Protein AF-A0A9X5XEF3-F1 (afdb_monomer_lite)

Sequence (84 aa):
SNPRIGGSHLSVTVGAGESFCFGPEHIHRLTGATDDAVSIHAYSPPLWRLGQYDITEDGLMRRISVSYADELRPLDLPVDSSAA

Structure (mmCIF, N/CA/C/O backbone):
data_AF-A0A9X5XEF3-F1
#
_entry.id   AF-A0A9X5XEF3-F1
#
loop_
_atom_site.group_PDB
_atom_site.id
_atom_site.type_symbol
_atom_site.label_atom_id
_atom_site.label_alt_id
_atom_site.label_comp_id
_atom_site.label_asym_id
_atom_site.label_entity_id
_atom_site.label_seq_id
_atom_site.pdbx_PDB_ins_code
_atom_site.Cartn_x
_atom_site.Cartn_y
_atom_site.Cartn_z
_atom_site.occupancy
_atom_site.B_iso_or_equiv
_atom_site.auth_seq_id
_atom_site.auth_comp_id
_atom_site.auth_asym_id
_atom_site.auth_atom_id
_atom_site.pdbx_PDB_model_num
ATOM 1 N N . SER A 1 1 ? -6.830 2.351 -3.821 1.00 88.62 1 SER A N 1
ATOM 2 C CA . SER A 1 1 ? -7.926 3.114 -3.185 1.00 88.62 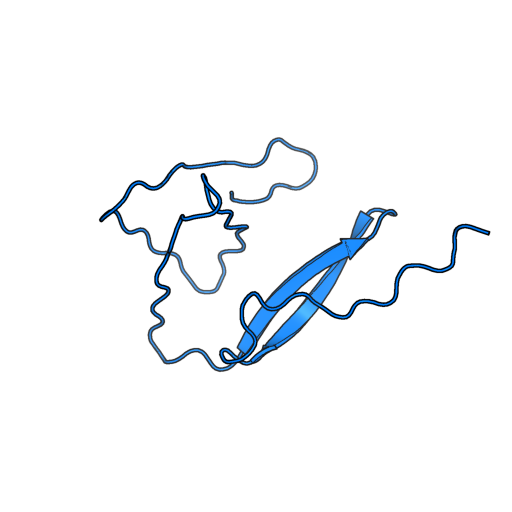1 SER A CA 1
ATOM 3 C C . SER A 1 1 ? -7.362 4.085 -2.160 1.00 88.62 1 SER A C 1
ATOM 5 O O . SER A 1 1 ? -6.648 3.649 -1.266 1.00 88.62 1 SER A O 1
ATOM 7 N N . ASN A 1 2 ? -7.706 5.369 -2.247 1.00 91.75 2 ASN A N 1
ATOM 8 C CA . ASN A 1 2 ? -7.385 6.394 -1.255 1.00 91.75 2 ASN A CA 1
ATOM 9 C C . ASN A 1 2 ? -8.578 6.523 -0.290 1.00 91.75 2 ASN A C 1
ATOM 11 O O . ASN A 1 2 ? -9.676 6.898 -0.731 1.00 91.75 2 ASN A O 1
ATOM 15 N N . PRO A 1 3 ? -8.404 6.164 0.993 1.00 91.50 3 PRO A N 1
ATOM 16 C CA . PRO A 1 3 ? -9.482 6.199 1.967 1.00 91.50 3 PRO A CA 1
ATOM 17 C C . PRO A 1 3 ? -9.947 7.636 2.229 1.00 91.50 3 PRO A C 1
ATOM 19 O O . PRO A 1 3 ? -9.188 8.597 2.117 1.00 91.50 3 PRO A O 1
ATOM 22 N N . ARG A 1 4 ? -11.225 7.775 2.580 1.00 91.94 4 ARG A N 1
ATOM 23 C CA . ARG A 1 4 ? -11.864 9.032 2.986 1.00 91.94 4 ARG A CA 1
ATOM 24 C C . ARG A 1 4 ? -12.743 8.749 4.194 1.00 91.94 4 ARG A C 1
ATOM 26 O O . ARG A 1 4 ? -13.428 7.730 4.210 1.00 91.94 4 ARG A O 1
ATOM 33 N N . ILE A 1 5 ? -12.725 9.642 5.177 1.00 89.62 5 ILE A N 1
ATOM 34 C CA . ILE A 1 5 ? -13.577 9.534 6.364 1.00 89.62 5 ILE A CA 1
ATOM 35 C C . ILE A 1 5 ? -14.971 10.059 6.016 1.00 89.62 5 ILE A C 1
ATOM 37 O O . ILE A 1 5 ? -15.096 11.155 5.473 1.00 89.62 5 ILE A O 1
ATOM 41 N N . GLY A 1 6 ? -16.008 9.264 6.297 1.00 88.25 6 GLY A N 1
ATOM 42 C CA . GLY A 1 6 ? -17.408 9.658 6.096 1.00 88.25 6 GLY A CA 1
ATOM 43 C C . GLY A 1 6 ? -17.842 9.836 4.635 1.00 88.25 6 GLY A C 1
ATOM 44 O O . GLY A 1 6 ? -18.906 10.393 4.386 1.00 88.25 6 GLY A O 1
ATOM 45 N N . GLY A 1 7 ? -17.045 9.384 3.662 1.00 90.94 7 GLY A N 1
ATOM 46 C CA . GLY A 1 7 ? -17.345 9.540 2.240 1.00 90.94 7 GLY A CA 1
ATOM 47 C C . GLY A 1 7 ? -16.799 8.404 1.380 1.00 90.94 7 GLY A C 1
ATOM 48 O O . GLY A 1 7 ? -16.022 7.565 1.836 1.00 90.94 7 GLY A O 1
ATOM 49 N N . SER A 1 8 ? -17.188 8.391 0.103 1.00 93.75 8 SER A N 1
ATOM 50 C CA . SER A 1 8 ? -16.757 7.364 -0.847 1.00 93.75 8 SER A CA 1
ATOM 51 C C . SER A 1 8 ? -15.243 7.405 -1.058 1.00 93.75 8 SER A C 1
ATOM 53 O O . SER A 1 8 ? -14.685 8.450 -1.412 1.00 93.75 8 SER A O 1
ATOM 55 N N . HIS A 1 9 ? -14.576 6.267 -0.891 1.00 92.94 9 HIS A N 1
ATOM 56 C CA . HIS A 1 9 ? -13.154 6.141 -1.194 1.00 92.94 9 HIS A CA 1
ATOM 57 C C . HIS A 1 9 ? -12.878 6.397 -2.679 1.00 92.94 9 HIS A C 1
ATOM 59 O O . HIS A 1 9 ? -13.667 6.016 -3.544 1.00 92.94 9 HIS A O 1
ATOM 65 N N . LEU A 1 10 ? -11.742 7.026 -2.978 1.00 93.06 10 LEU A N 1
ATOM 66 C CA . LEU A 1 10 ? -11.313 7.225 -4.359 1.00 93.06 10 LEU A CA 1
ATOM 67 C C . LEU A 1 10 ? -10.547 5.987 -4.828 1.00 93.06 10 LEU A C 1
ATOM 69 O O . LEU A 1 10 ? -9.497 5.672 -4.274 1.00 93.06 10 LEU A O 1
ATOM 73 N N . SER A 1 11 ? -11.035 5.301 -5.856 1.00 93.44 11 SER A N 1
ATOM 74 C CA . SER A 1 11 ? -10.369 4.119 -6.414 1.00 93.44 11 SER A CA 1
ATOM 75 C C . SER A 1 11 ? -9.866 4.384 -7.825 1.00 93.44 11 SER A C 1
ATOM 77 O O . SER A 1 11 ? -10.517 5.070 -8.605 1.00 93.44 11 SER A O 1
ATOM 79 N N . VAL A 1 12 ? -8.694 3.833 -8.124 1.00 92.88 12 VAL A N 1
ATOM 80 C CA . VAL A 1 12 ? -8.036 3.889 -9.429 1.00 92.88 12 VAL A CA 1
ATOM 81 C C . VAL A 1 12 ? -7.593 2.469 -9.752 1.00 92.88 12 VAL A C 1
ATOM 83 O O . VAL A 1 12 ? -7.075 1.784 -8.867 1.00 92.88 12 VAL A O 1
ATOM 86 N N . THR A 1 13 ? -7.831 2.037 -10.988 1.00 94.38 13 THR A N 1
ATOM 87 C CA . THR A 1 13 ? -7.318 0.765 -11.510 1.00 94.38 13 THR A CA 1
ATOM 88 C C . THR A 1 13 ? -5.983 1.037 -12.183 1.00 94.38 13 THR A C 1
ATOM 90 O O . THR A 1 13 ? -5.877 2.011 -12.922 1.00 94.38 13 THR A O 1
ATOM 93 N N . VAL A 1 14 ? -4.989 0.195 -11.909 1.00 94.62 14 VAL A N 1
ATOM 94 C CA . VAL A 1 14 ? -3.646 0.287 -12.489 1.00 94.62 14 VAL A CA 1
ATOM 95 C C . VAL A 1 14 ? -3.397 -1.002 -13.260 1.00 94.62 14 VAL A C 1
ATOM 97 O O . VAL A 1 14 ? -3.510 -2.090 -12.694 1.00 94.62 14 VAL A O 1
ATOM 100 N N . GLY A 1 15 ? -3.143 -0.874 -14.558 1.00 95.88 15 GLY A N 1
ATOM 101 C CA . GLY A 1 15 ? -2.915 -1.993 -15.462 1.00 95.88 15 GLY A CA 1
ATOM 102 C C . GLY A 1 15 ? -1.490 -2.544 -15.400 1.00 95.88 15 GLY A C 1
ATOM 103 O O . GLY A 1 15 ? -0.584 -1.962 -14.801 1.00 95.88 15 GLY A O 1
ATOM 104 N N . ALA A 1 16 ? -1.275 -3.680 -16.065 1.00 96.19 16 ALA A N 1
ATOM 105 C CA . ALA A 1 16 ? 0.056 -4.261 -16.203 1.00 96.19 16 ALA A CA 1
ATOM 106 C C . ALA A 1 16 ? 1.010 -3.292 -16.924 1.00 96.19 16 ALA A C 1
ATOM 108 O O . ALA A 1 16 ? 0.681 -2.749 -17.978 1.00 96.19 16 ALA A O 1
ATOM 109 N N . GLY A 1 17 ? 2.204 -3.097 -16.359 1.00 97.38 17 GLY A N 1
ATOM 110 C CA . GLY A 1 17 ? 3.224 -2.187 -16.891 1.00 97.38 17 GLY A CA 1
ATOM 111 C C . GLY A 1 17 ? 3.015 -0.709 -16.546 1.00 97.38 17 GLY A C 1
ATOM 112 O O . GLY A 1 17 ? 3.907 0.098 -16.806 1.00 97.38 17 GLY A O 1
ATOM 113 N N . GLU A 1 18 ? 1.888 -0.341 -15.936 1.00 97.50 18 GLU A N 1
ATOM 114 C CA . GLU A 1 18 ? 1.675 1.016 -15.440 1.00 97.50 18 GLU A CA 1
ATOM 115 C C . GLU A 1 18 ? 2.361 1.231 -14.088 1.00 97.50 18 GLU A C 1
ATOM 117 O O . GLU A 1 18 ? 2.592 0.302 -13.311 1.00 97.50 18 GLU A O 1
ATOM 122 N N . SER A 1 19 ? 2.689 2.488 -13.797 1.00 95.88 19 SER A N 1
ATOM 123 C CA . SER A 1 19 ? 3.268 2.890 -12.519 1.00 95.88 19 SER A CA 1
ATOM 124 C C . SER A 1 19 ? 2.622 4.171 -12.011 1.00 95.88 19 SER A C 1
ATOM 126 O O . SER A 1 19 ? 2.106 4.986 -12.775 1.00 95.88 19 SER A O 1
ATOM 128 N N . PHE A 1 20 ? 2.650 4.342 -10.696 1.00 93.94 20 PHE A N 1
ATOM 129 C CA . PHE A 1 20 ? 2.210 5.547 -10.013 1.00 93.94 20 PHE A CA 1
ATOM 130 C C . PHE A 1 20 ? 3.112 5.779 -8.802 1.00 93.94 20 PHE A C 1
ATOM 132 O O . PHE A 1 20 ? 3.749 4.851 -8.301 1.00 93.94 20 PHE A O 1
ATOM 139 N N . CYS A 1 21 ? 3.189 7.023 -8.345 1.00 94.81 21 CYS A N 1
ATOM 140 C CA . CYS A 1 21 ? 4.029 7.417 -7.224 1.00 94.81 21 CYS A CA 1
ATOM 141 C C . CYS A 1 21 ? 3.273 8.356 -6.286 1.00 94.81 21 CYS A C 1
ATOM 143 O O . CYS A 1 21 ? 2.317 9.027 -6.679 1.00 94.81 21 CYS A O 1
ATOM 145 N N . PHE A 1 22 ? 3.702 8.381 -5.032 1.00 92.94 22 PHE A N 1
ATOM 146 C CA . PHE A 1 22 ? 3.145 9.236 -3.996 1.00 92.94 22 PHE A CA 1
ATOM 147 C C . PHE A 1 22 ? 4.198 9.506 -2.918 1.00 92.94 22 PHE A C 1
ATOM 149 O O . PHE A 1 22 ? 5.175 8.764 -2.788 1.00 92.94 22 PHE A O 1
ATOM 156 N N . GLY A 1 23 ? 4.006 10.593 -2.170 1.00 91.69 23 GLY A N 1
ATOM 157 C CA . GLY A 1 23 ? 4.871 10.979 -1.060 1.00 91.69 23 GLY A CA 1
ATOM 158 C C . GLY A 1 23 ? 4.631 10.155 0.215 1.00 91.69 23 GLY A C 1
ATOM 159 O O . GLY A 1 23 ? 3.659 9.398 0.303 1.00 91.69 23 GLY A O 1
ATOM 160 N N . PRO A 1 24 ? 5.503 10.296 1.229 1.00 89.31 24 PRO A N 1
ATOM 161 C CA . PRO A 1 24 ? 5.409 9.563 2.497 1.00 89.31 24 PRO A CA 1
ATOM 162 C C . PRO A 1 24 ? 4.137 9.865 3.311 1.00 89.31 24 PRO A C 1
ATOM 164 O O . PRO A 1 24 ? 3.786 9.104 4.210 1.00 89.31 24 PRO A O 1
ATOM 167 N N . GLU A 1 25 ? 3.442 10.962 3.019 1.00 89.94 25 GLU A N 1
ATOM 168 C CA . GLU A 1 25 ? 2.173 11.354 3.633 1.00 89.94 25 GLU A CA 1
ATOM 169 C C . GLU A 1 25 ? 0.953 10.591 3.086 1.00 89.94 25 GLU A C 1
ATOM 171 O O . GLU A 1 25 ? -0.144 10.691 3.641 1.00 89.94 25 GLU A O 1
ATOM 176 N N . HIS A 1 26 ? 1.118 9.828 2.000 1.00 92.12 26 HIS A N 1
ATOM 177 C CA . HIS A 1 26 ? 0.004 9.225 1.272 1.00 92.12 26 HIS A CA 1
ATOM 178 C C . HIS A 1 26 ? -0.418 7.866 1.844 1.00 92.12 26 HIS A C 1
ATOM 180 O O . HIS A 1 26 ? 0.235 6.840 1.644 1.00 92.12 26 HIS A O 1
ATOM 186 N N . ILE A 1 27 ? -1.590 7.830 2.481 1.00 92.31 27 ILE A N 1
ATOM 187 C CA . ILE A 1 27 ? -2.230 6.589 2.939 1.00 92.31 27 ILE A CA 1
ATOM 188 C C . ILE A 1 27 ? -3.088 6.012 1.810 1.00 92.31 27 ILE A C 1
ATOM 190 O O . ILE A 1 27 ? -3.957 6.692 1.262 1.00 92.31 27 ILE A O 1
ATOM 194 N N . HIS A 1 28 ? -2.889 4.738 1.483 1.00 93.06 28 HIS A N 1
ATOM 195 C CA . HIS A 1 28 ? -3.672 4.038 0.470 1.00 93.06 28 HIS A CA 1
ATOM 196 C C . HIS A 1 28 ? -3.886 2.569 0.840 1.00 93.06 28 HIS A C 1
ATOM 198 O O . HIS A 1 28 ? -3.148 1.984 1.626 1.00 93.06 28 HIS A O 1
ATOM 204 N N . ARG A 1 29 ? -4.917 1.976 0.239 1.00 90.81 29 ARG A N 1
ATOM 205 C CA . ARG A 1 29 ? -5.169 0.535 0.226 1.00 90.81 29 ARG A CA 1
ATOM 206 C C . ARG A 1 29 ? -4.978 0.018 -1.195 1.00 90.81 29 ARG A C 1
ATOM 208 O O . ARG A 1 29 ? -5.637 0.529 -2.111 1.00 90.81 29 ARG A O 1
ATOM 215 N N . LEU A 1 30 ? -4.112 -0.976 -1.365 1.00 91.12 30 LEU A N 1
ATOM 216 C CA . LEU A 1 30 ? -3.895 -1.693 -2.621 1.00 91.12 30 LEU A CA 1
ATOM 217 C C . LEU A 1 30 ? -4.509 -3.095 -2.520 1.00 91.12 30 LEU A C 1
ATOM 219 O O . LEU A 1 30 ? -4.392 -3.745 -1.486 1.00 91.12 30 LEU A O 1
ATOM 223 N N . THR A 1 31 ? -5.181 -3.538 -3.578 1.00 89.94 31 THR A N 1
ATOM 224 C CA . THR A 1 31 ? -5.782 -4.873 -3.694 1.00 89.94 31 THR A CA 1
ATOM 225 C C . THR A 1 31 ? -5.544 -5.387 -5.107 1.00 89.94 31 THR A C 1
ATOM 227 O O . THR A 1 31 ? -5.622 -4.597 -6.051 1.00 89.94 31 THR A O 1
ATOM 230 N N . GLY A 1 32 ? -5.287 -6.687 -5.258 1.00 91.94 32 GLY A N 1
ATOM 231 C CA . GLY A 1 32 ? -5.241 -7.325 -6.572 1.00 91.94 32 GLY A CA 1
ATOM 232 C C . GLY A 1 32 ? -6.608 -7.257 -7.253 1.00 91.94 32 GLY A C 1
ATOM 233 O O . GLY A 1 32 ? -7.634 -7.442 -6.601 1.00 91.94 32 GLY A O 1
ATOM 234 N N . ALA A 1 33 ? -6.631 -6.949 -8.551 1.00 90.56 33 ALA A N 1
ATOM 235 C CA . ALA A 1 33 ? -7.862 -7.023 -9.346 1.00 90.56 33 ALA A CA 1
ATOM 236 C C . ALA A 1 33 ? -8.293 -8.482 -9.590 1.00 90.56 33 ALA A C 1
ATOM 238 O O . ALA A 1 33 ? -9.475 -8.761 -9.776 1.00 90.56 33 ALA A O 1
ATOM 239 N N . THR A 1 34 ? -7.320 -9.389 -9.571 1.00 92.38 34 THR A N 1
ATOM 240 C CA . THR A 1 34 ? -7.432 -10.841 -9.697 1.00 92.38 34 THR A CA 1
ATOM 241 C C . THR A 1 34 ? -6.458 -11.492 -8.713 1.00 92.38 34 THR A C 1
ATOM 243 O O . THR A 1 34 ? -5.537 -10.832 -8.220 1.00 92.38 34 THR A O 1
ATOM 246 N N . ASP A 1 35 ? -6.640 -12.782 -8.433 1.00 91.62 35 ASP A N 1
ATOM 247 C CA . ASP A 1 35 ? -5.802 -13.523 -7.477 1.00 91.62 35 ASP A CA 1
ATOM 248 C C . ASP A 1 35 ? -4.351 -13.713 -7.958 1.00 91.62 35 ASP A C 1
ATOM 250 O O . ASP A 1 35 ? -3.451 -13.951 -7.156 1.00 91.62 35 ASP A O 1
ATOM 254 N N . ASP A 1 36 ? -4.109 -13.593 -9.264 1.00 94.31 36 ASP A N 1
ATOM 255 C CA . ASP A 1 36 ? -2.796 -13.694 -9.908 1.00 94.31 36 ASP A CA 1
ATOM 256 C C . ASP A 1 36 ? -2.124 -12.331 -10.151 1.00 94.31 36 ASP A C 1
ATOM 258 O O . ASP A 1 36 ? -1.046 -12.261 -10.747 1.00 94.31 36 ASP A O 1
ATOM 262 N N . ALA A 1 37 ? -2.731 -11.234 -9.690 1.00 95.19 37 ALA A N 1
ATOM 263 C CA . ALA A 1 37 ? -2.172 -9.901 -9.856 1.00 95.19 37 ALA A CA 1
ATOM 264 C C . ALA A 1 37 ? -0.911 -9.704 -8.995 1.00 95.19 37 ALA A C 1
ATOM 266 O O . ALA A 1 37 ? -0.919 -9.924 -7.784 1.00 95.19 37 ALA A O 1
ATOM 267 N N . VAL A 1 38 ? 0.161 -9.202 -9.616 1.00 93.69 38 VAL A N 1
ATOM 268 C CA . VAL A 1 38 ? 1.440 -8.905 -8.951 1.00 93.69 38 VAL A CA 1
ATOM 269 C C . VAL A 1 38 ? 1.797 -7.432 -9.133 1.00 93.69 38 VAL A C 1
ATOM 271 O O . VAL A 1 38 ? 1.748 -6.906 -10.244 1.00 93.69 38 VAL A O 1
ATOM 274 N N . SER A 1 39 ? 2.205 -6.77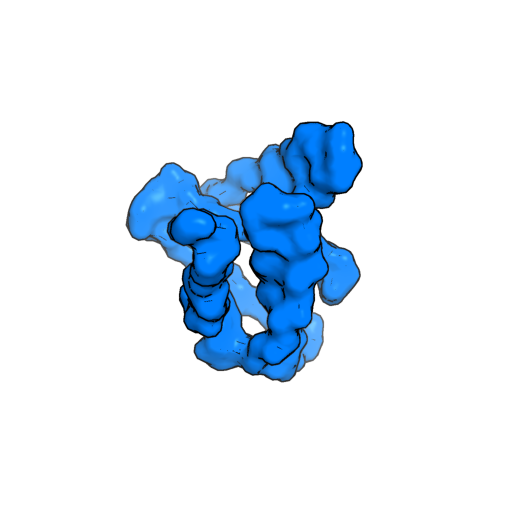7 -8.046 1.00 93.25 39 SER A N 1
ATOM 275 C CA . SER A 1 39 ? 2.779 -5.428 -8.049 1.00 93.25 39 SER A CA 1
ATOM 276 C C . SER A 1 39 ? 4.201 -5.434 -7.484 1.00 93.25 39 SER A C 1
ATOM 278 O O . SER A 1 39 ? 4.586 -6.321 -6.724 1.00 93.25 39 SER A O 1
ATOM 280 N N . ILE A 1 40 ? 4.994 -4.427 -7.858 1.00 92.81 40 ILE A N 1
ATOM 281 C CA . ILE A 1 40 ? 6.340 -4.194 -7.322 1.00 92.81 40 ILE A CA 1
ATOM 282 C C . ILE A 1 40 ? 6.351 -2.813 -6.674 1.00 92.81 40 ILE A C 1
ATOM 284 O O . ILE A 1 40 ? 5.983 -1.828 -7.313 1.00 92.81 40 ILE A O 1
ATOM 288 N N . HIS A 1 41 ? 6.780 -2.739 -5.415 1.00 91.69 41 HIS A N 1
ATOM 289 C CA . HIS A 1 41 ? 6.949 -1.479 -4.695 1.00 91.69 41 HIS A CA 1
ATOM 290 C C . HIS A 1 41 ? 8.429 -1.098 -4.651 1.00 91.69 41 HIS A C 1
ATOM 292 O O . HIS A 1 41 ? 9.293 -1.931 -4.377 1.00 91.69 41 HIS A O 1
ATOM 298 N N . ALA A 1 42 ? 8.723 0.172 -4.925 1.00 92.81 42 ALA A N 1
ATOM 299 C CA . ALA A 1 42 ? 10.075 0.713 -4.899 1.00 92.81 42 ALA A CA 1
ATOM 300 C C . ALA A 1 42 ? 10.105 2.001 -4.071 1.00 92.81 42 ALA A C 1
ATOM 302 O O . ALA A 1 42 ? 9.279 2.891 -4.268 1.00 92.81 42 ALA A O 1
ATOM 303 N N . TYR A 1 43 ? 11.079 2.105 -3.164 1.00 90.38 43 TYR A N 1
ATOM 304 C CA . TYR A 1 43 ? 11.195 3.209 -2.210 1.00 90.38 43 TYR A CA 1
ATOM 305 C C . TYR A 1 43 ? 12.572 3.871 -2.289 1.00 90.38 43 TYR A C 1
ATOM 307 O O . TYR A 1 43 ? 13.596 3.189 -2.347 1.00 90.38 43 TYR A O 1
ATOM 315 N N . SER A 1 44 ? 12.590 5.206 -2.261 1.00 92.06 44 SER A N 1
ATOM 316 C CA . SER A 1 44 ? 13.810 6.012 -2.177 1.00 92.06 44 SER A CA 1
ATOM 317 C C . SER A 1 44 ? 13.564 7.255 -1.311 1.00 92.06 44 SER A C 1
ATOM 319 O O . SER A 1 44 ? 12.650 8.022 -1.627 1.00 92.06 44 SER A O 1
ATOM 321 N N . PRO A 1 45 ? 14.348 7.482 -0.238 1.00 91.62 45 PRO A N 1
ATOM 322 C CA . PRO A 1 45 ? 15.391 6.595 0.303 1.00 91.62 45 PRO A CA 1
ATOM 323 C C . PRO A 1 45 ? 14.822 5.242 0.792 1.00 91.62 45 PRO A C 1
ATOM 325 O O . PRO A 1 45 ? 13.601 5.099 0.877 1.00 91.62 45 PRO A O 1
ATOM 328 N N . PRO A 1 46 ? 15.672 4.236 1.095 1.00 88.81 46 PRO A N 1
ATOM 329 C CA . PRO A 1 46 ? 15.206 2.930 1.551 1.00 88.81 46 PRO A CA 1
ATOM 330 C C . PRO A 1 46 ? 14.231 3.037 2.722 1.00 88.81 46 PRO A C 1
ATOM 332 O O . PRO A 1 46 ? 14.477 3.755 3.694 1.00 88.81 46 PRO A O 1
ATOM 335 N N . LEU A 1 47 ? 13.131 2.296 2.633 1.00 86.38 47 LEU A N 1
ATOM 336 C CA . LEU A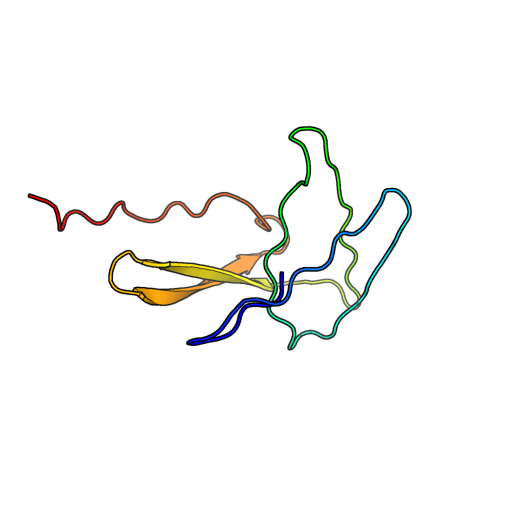 1 47 ? 12.098 2.299 3.656 1.00 86.38 47 LEU A CA 1
ATOM 337 C C . LEU A 1 47 ? 12.550 1.461 4.854 1.00 86.38 47 LEU A C 1
ATOM 339 O O . LEU A 1 47 ? 12.935 0.305 4.702 1.00 86.38 47 LEU A O 1
ATOM 343 N N . TRP A 1 48 ? 12.506 2.031 6.057 1.00 86.31 48 TRP A N 1
ATOM 344 C CA . TRP A 1 48 ? 12.834 1.290 7.284 1.00 86.31 48 TRP A CA 1
ATOM 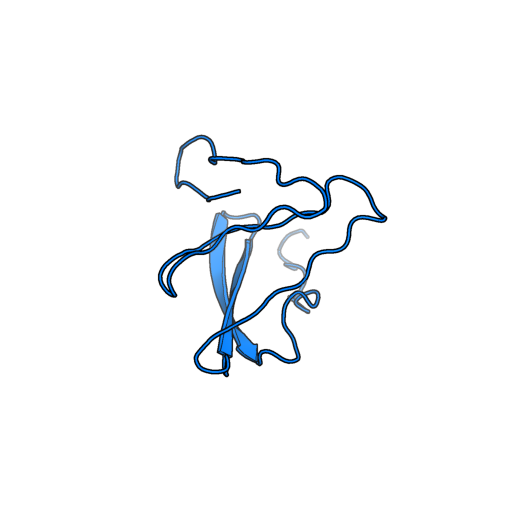345 C C . TRP A 1 48 ? 11.592 0.826 8.019 1.00 86.31 48 TRP A C 1
ATOM 347 O O . TRP A 1 48 ? 11.545 -0.304 8.502 1.00 86.31 48 TRP A O 1
ATOM 357 N N . ARG A 1 49 ? 10.585 1.699 8.105 1.00 90.31 49 ARG A N 1
ATOM 358 C CA . ARG A 1 49 ? 9.290 1.375 8.692 1.00 90.31 49 ARG A CA 1
ATOM 359 C C . ARG A 1 49 ? 8.157 1.999 7.898 1.00 90.31 49 ARG A C 1
ATOM 361 O O . ARG A 1 49 ? 8.311 3.092 7.358 1.00 90.31 49 ARG A O 1
ATOM 368 N N . LEU A 1 50 ? 7.011 1.335 7.917 1.00 91.38 50 LEU A N 1
ATOM 369 C CA . LEU A 1 50 ? 5.742 1.845 7.407 1.00 91.38 50 LEU A CA 1
ATOM 370 C C . LEU A 1 50 ? 4.632 1.676 8.447 1.00 91.38 50 LEU A C 1
ATOM 372 O O . LEU A 1 50 ? 4.783 0.958 9.436 1.00 91.38 50 LEU A O 1
ATOM 376 N N . GLY A 1 51 ? 3.520 2.377 8.233 1.00 91.31 51 GLY A N 1
ATOM 377 C CA . GLY A 1 51 ? 2.294 2.159 8.991 1.00 91.31 51 GLY A CA 1
ATOM 378 C C . GLY A 1 51 ? 1.369 1.214 8.235 1.00 91.31 51 GLY A C 1
ATOM 379 O O . GLY A 1 51 ? 0.929 1.565 7.145 1.00 91.31 51 GLY A O 1
ATOM 380 N N . GLN A 1 52 ? 1.043 0.064 8.819 1.00 91.31 52 GLN A N 1
ATOM 381 C CA . GLN A 1 52 ? -0.162 -0.675 8.451 1.00 91.31 52 GLN A CA 1
A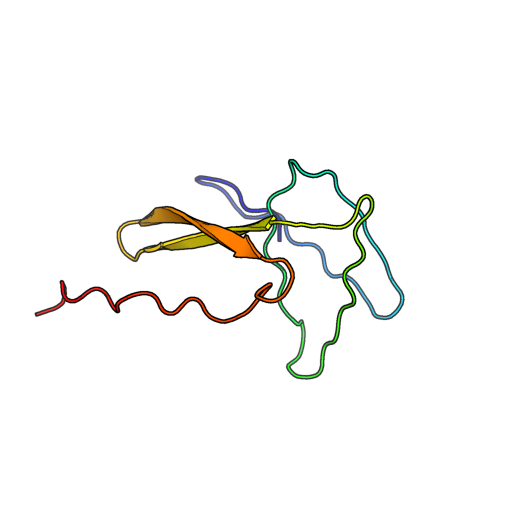TOM 382 C C . GLN A 1 52 ? -1.313 -0.201 9.331 1.00 91.31 52 GLN A C 1
ATOM 384 O O . GLN A 1 52 ? -1.119 0.173 10.492 1.00 91.31 52 GLN A O 1
ATOM 389 N N . TYR A 1 53 ? -2.506 -0.188 8.757 1.00 89.81 53 TYR A N 1
ATOM 390 C CA . TYR A 1 53 ? -3.696 0.294 9.430 1.00 89.81 53 TYR A CA 1
ATOM 391 C C . TYR A 1 53 ? -4.732 -0.809 9.479 1.00 89.81 53 TYR A C 1
ATOM 393 O O . TYR A 1 53 ? -4.946 -1.500 8.485 1.00 89.81 53 TYR A O 1
ATOM 401 N N . ASP A 1 54 ? -5.369 -0.920 10.631 1.00 87.19 54 ASP A N 1
ATOM 402 C CA . ASP A 1 54 ? -6.522 -1.774 10.851 1.00 87.19 54 ASP A CA 1
ATOM 403 C C . ASP A 1 54 ? -7.694 -0.918 11.328 1.00 87.19 54 ASP A C 1
ATOM 405 O O . ASP A 1 54 ? -7.488 0.138 11.935 1.00 87.19 54 ASP A O 1
ATOM 409 N N . ILE A 1 55 ? -8.910 -1.343 11.012 1.00 86.69 55 ILE A N 1
ATOM 410 C CA . ILE A 1 55 ? -10.135 -0.723 11.507 1.00 86.69 55 ILE A CA 1
ATOM 411 C C . ILE A 1 55 ? -10.940 -1.844 12.141 1.00 86.69 55 ILE A C 1
ATOM 413 O O . ILE A 1 55 ? -11.387 -2.756 11.448 1.00 86.69 55 ILE A O 1
ATOM 417 N N . THR A 1 56 ? -11.106 -1.760 13.454 1.00 86.88 56 THR A N 1
ATOM 418 C CA . THR A 1 56 ? -11.902 -2.716 14.221 1.00 86.88 56 THR A CA 1
ATOM 419 C C . THR A 1 56 ? -13.386 -2.599 13.874 1.00 86.88 56 THR A C 1
ATOM 421 O O . THR A 1 56 ? -13.825 -1.633 13.246 1.00 86.88 56 THR A O 1
ATOM 424 N N . GLU A 1 57 ? -14.181 -3.578 14.302 1.00 87.75 57 GLU A N 1
ATOM 425 C CA . GLU A 1 57 ? -15.621 -3.624 14.017 1.00 87.75 57 GLU A CA 1
ATOM 426 C C . GLU A 1 57 ? -16.385 -2.407 14.573 1.00 87.75 57 GLU A C 1
ATOM 428 O O . GLU A 1 57 ? -17.296 -1.897 13.923 1.00 87.75 57 GLU A O 1
ATOM 433 N N . ASP A 1 58 ? -15.957 -1.867 15.719 1.00 89.69 58 ASP A N 1
ATOM 434 C CA . ASP A 1 58 ? -16.481 -0.630 16.317 1.00 89.69 58 ASP A CA 1
ATOM 435 C C . ASP A 1 58 ? -15.945 0.659 15.655 1.00 89.69 58 ASP A C 1
ATOM 437 O O . ASP A 1 58 ? -16.301 1.771 16.050 1.00 89.69 58 ASP A O 1
ATOM 441 N N . GLY A 1 59 ? -15.114 0.529 14.617 1.00 87.75 59 GLY A N 1
ATOM 442 C CA . GLY A 1 59 ? -14.623 1.636 13.801 1.00 87.75 59 GLY A CA 1
ATOM 443 C C . GLY A 1 59 ? -13.359 2.319 14.328 1.00 87.75 59 GLY A C 1
ATOM 444 O O . GLY A 1 59 ? -12.959 3.352 13.780 1.00 87.75 59 GLY A O 1
ATOM 445 N N . LEU A 1 60 ? -12.699 1.774 15.356 1.00 89.69 60 LEU A N 1
ATOM 446 C CA . LEU A 1 60 ? -11.428 2.307 15.842 1.00 89.69 60 LEU A CA 1
ATOM 447 C C . LEU A 1 60 ? -10.304 2.009 14.841 1.00 89.69 60 LEU A C 1
ATOM 449 O O . LEU A 1 60 ? -9.915 0.866 14.608 1.00 89.69 60 LEU A O 1
ATOM 453 N N . MET A 1 61 ? -9.711 3.073 14.299 1.00 90.50 61 MET A N 1
ATOM 454 C CA . MET A 1 61 ? -8.531 2.967 13.447 1.00 90.50 61 MET A CA 1
ATOM 455 C C . MET A 1 61 ? -7.267 2.792 14.292 1.00 90.50 61 MET A C 1
ATOM 457 O O . MET A 1 61 ? -6.902 3.657 15.091 1.00 90.50 61 MET A O 1
ATOM 461 N N . ARG A 1 62 ? -6.558 1.687 14.074 1.00 91.31 62 ARG A N 1
ATOM 462 C CA . ARG A 1 62 ? -5.274 1.371 14.703 1.00 91.31 62 ARG A CA 1
ATOM 463 C C . ARG A 1 62 ? -4.151 1.538 13.692 1.00 91.31 62 ARG A C 1
ATOM 465 O O . ARG A 1 62 ? -4.293 1.178 12.527 1.00 91.31 62 ARG A O 1
ATOM 472 N N . ARG A 1 63 ? -3.011 2.063 14.147 1.00 92.12 63 ARG A N 1
ATOM 473 C CA . ARG A 1 63 ? -1.780 2.147 13.351 1.00 92.12 63 ARG A CA 1
ATOM 474 C C . ARG A 1 63 ? -0.713 1.244 13.952 1.00 92.12 63 ARG A C 1
ATOM 476 O O . ARG A 1 63 ? -0.262 1.483 15.069 1.00 92.12 63 ARG A O 1
ATOM 483 N N . ILE A 1 64 ? -0.254 0.276 13.170 1.00 91.25 64 ILE A N 1
ATOM 484 C CA . ILE A 1 64 ? 0.835 -0.631 13.513 1.00 91.25 64 ILE A CA 1
ATOM 485 C C . ILE A 1 64 ? 2.076 -0.202 12.728 1.00 91.25 64 ILE A C 1
ATOM 487 O O . ILE A 1 64 ? 2.042 -0.063 11.508 1.00 91.25 64 ILE A O 1
ATOM 491 N N . SER A 1 65 ? 3.181 0.041 13.430 1.00 91.31 65 SER A N 1
ATOM 492 C CA . SER A 1 65 ? 4.465 0.358 12.800 1.00 91.31 65 SER A CA 1
ATOM 493 C C . SER A 1 65 ? 5.204 -0.939 12.481 1.00 91.31 65 SER A C 1
ATOM 495 O O . SER A 1 65 ? 5.616 -1.630 13.412 1.00 91.31 65 SER A O 1
ATOM 497 N N . VAL A 1 66 ? 5.435 -1.251 11.207 1.00 90.69 66 VAL A N 1
ATOM 498 C CA . VAL A 1 66 ? 6.111 -2.488 10.766 1.00 90.69 66 VAL A CA 1
ATOM 499 C C . VAL A 1 66 ? 7.396 -2.187 10.003 1.00 90.69 66 VAL A C 1
ATOM 501 O O . VAL A 1 66 ? 7.571 -1.077 9.502 1.00 90.69 66 VAL A O 1
ATOM 504 N N . SER A 1 67 ? 8.317 -3.152 9.961 1.00 89.31 67 SER A N 1
ATOM 505 C CA . SER A 1 67 ? 9.510 -3.096 9.106 1.00 89.31 67 SER A CA 1
ATOM 506 C C . SER A 1 67 ? 9.118 -3.266 7.636 1.00 89.31 67 SER A C 1
ATOM 508 O O . SER A 1 67 ? 8.102 -3.892 7.347 1.00 89.31 67 SER A O 1
ATOM 510 N N . TYR A 1 68 ? 9.946 -2.789 6.701 1.00 84.50 68 TYR A N 1
ATOM 511 C CA . TYR A 1 68 ? 9.738 -3.055 5.269 1.00 84.50 68 TYR A CA 1
ATOM 512 C C . TYR A 1 68 ? 9.689 -4.563 4.948 1.00 84.50 68 TYR A C 1
ATOM 514 O O . TYR A 1 68 ? 9.005 -4.979 4.024 1.00 84.50 68 TYR A O 1
ATOM 522 N N . ALA A 1 69 ? 10.390 -5.396 5.726 1.00 84.19 69 ALA A N 1
ATOM 523 C CA . ALA A 1 69 ? 10.423 -6.847 5.522 1.00 84.19 69 ALA A CA 1
ATOM 524 C C . ALA A 1 69 ? 9.090 -7.549 5.856 1.00 84.19 69 ALA A C 1
ATOM 526 O O . ALA A 1 69 ? 8.868 -8.690 5.440 1.00 84.19 69 ALA A O 1
ATOM 527 N N . ASP A 1 70 ? 8.222 -6.873 6.611 1.00 84.75 70 ASP A N 1
ATOM 528 C CA . ASP A 1 70 ? 6.912 -7.368 7.038 1.00 84.75 70 ASP A CA 1
ATOM 529 C C . ASP A 1 70 ? 5.766 -6.646 6.314 1.00 84.75 70 ASP A C 1
ATOM 531 O O . ASP A 1 70 ? 4.602 -6.814 6.673 1.00 84.75 70 ASP A O 1
ATOM 535 N N . GLU A 1 71 ? 6.077 -5.841 5.292 1.00 79.69 71 GLU A N 1
ATOM 536 C CA . GLU A 1 71 ? 5.072 -5.142 4.496 1.00 79.69 71 GLU A CA 1
ATOM 537 C C . GLU A 1 71 ? 4.021 -6.126 3.951 1.00 79.69 71 GLU A C 1
ATOM 539 O O . GLU A 1 71 ? 4.351 -7.215 3.481 1.00 79.69 71 GLU A O 1
ATOM 544 N N . LEU A 1 72 ? 2.743 -5.734 4.029 1.00 75.44 72 LEU A N 1
ATOM 545 C CA . LEU A 1 72 ? 1.573 -6.486 3.548 1.00 75.44 72 LEU A CA 1
ATOM 546 C C . LEU A 1 72 ? 1.339 -7.855 4.193 1.00 75.44 72 LEU A C 1
ATOM 548 O O . LEU A 1 72 ? 0.373 -8.529 3.828 1.00 75.44 72 LEU A O 1
ATOM 552 N N . ARG A 1 73 ? 2.151 -8.270 5.170 1.00 82.25 73 ARG A N 1
ATOM 553 C CA . ARG A 1 73 ? 1.829 -9.479 5.923 1.00 82.25 73 ARG A CA 1
ATOM 554 C C . ARG A 1 73 ? 0.508 -9.279 6.664 1.00 82.25 73 ARG A C 1
ATOM 556 O O . ARG A 1 73 ? 0.246 -8.163 7.139 1.00 82.25 73 ARG A O 1
ATOM 563 N N . PRO A 1 74 ? -0.321 -10.335 6.760 1.00 79.44 74 PRO A N 1
ATOM 564 C CA . PRO A 1 74 ? -1.470 -10.319 7.645 1.00 79.44 74 PRO A CA 1
ATOM 565 C C . PRO A 1 74 ? -1.022 -9.885 9.038 1.00 79.44 74 PRO A C 1
ATOM 567 O O . PRO A 1 74 ? -0.008 -10.359 9.550 1.00 79.44 74 PRO A O 1
ATOM 570 N N . LEU A 1 75 ? -1.750 -8.940 9.620 1.00 75.25 75 LEU A N 1
ATOM 571 C CA . LEU A 1 75 ? -1.513 -8.551 10.997 1.00 75.25 75 LEU A CA 1
ATOM 572 C C . LEU A 1 75 ? -2.120 -9.635 11.892 1.00 75.25 75 LEU A C 1
ATOM 574 O O . LEU A 1 75 ? -3.314 -9.912 11.782 1.00 75.25 75 LEU A O 1
ATOM 578 N N . ASP A 1 76 ? -1.320 -10.215 12.787 1.00 68.06 76 ASP A N 1
ATOM 579 C CA . ASP A 1 76 ? -1.792 -11.128 13.836 1.00 68.06 76 ASP A CA 1
ATOM 580 C C . ASP A 1 76 ? -2.534 -10.328 14.918 1.00 68.06 76 ASP A C 1
ATOM 582 O O . ASP A 1 76 ? -2.046 -10.104 16.029 1.00 68.06 76 ASP A O 1
ATOM 586 N N . LEU A 1 77 ? -3.702 -9.801 14.561 1.00 64.44 77 LEU A N 1
ATOM 587 C CA . LEU A 1 77 ? -4.542 -9.048 15.478 1.00 64.44 77 LEU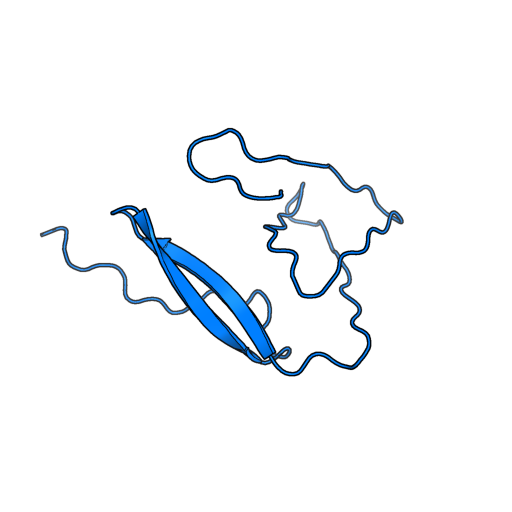 A CA 1
ATOM 588 C C . LEU A 1 77 ? -5.372 -10.032 16.303 1.00 64.44 77 LEU A C 1
ATOM 590 O O . LEU A 1 77 ? -5.954 -10.958 15.731 1.00 64.44 77 LEU A O 1
ATOM 594 N N . PRO A 1 78 ? -5.454 -9.854 17.635 1.00 58.47 78 PRO A N 1
ATOM 595 C CA . PRO A 1 78 ? -6.396 -10.612 18.440 1.00 58.47 78 PRO A CA 1
ATOM 596 C C . PRO A 1 78 ? -7.794 -10.440 17.843 1.00 58.47 78 PRO A C 1
ATOM 598 O O . PRO A 1 78 ? -8.251 -9.306 17.683 1.00 58.47 78 PRO A O 1
ATOM 601 N N . VAL A 1 79 ? -8.451 -11.553 17.508 1.00 58.31 79 VAL A N 1
ATOM 602 C CA . VAL A 1 79 ? -9.884 -11.549 17.195 1.00 58.31 79 VAL A CA 1
ATOM 603 C C . VAL A 1 79 ? -10.583 -10.948 18.407 1.00 58.31 79 VAL A C 1
ATOM 605 O O . VAL A 1 79 ? -10.349 -11.403 19.529 1.00 58.31 79 VAL A O 1
ATOM 608 N N . ASP A 1 80 ? -11.368 -9.894 18.198 1.00 54.94 80 ASP A N 1
ATOM 609 C CA . ASP A 1 80 ? -12.058 -9.231 19.295 1.00 54.94 80 ASP A CA 1
ATOM 610 C C . ASP A 1 80 ? -12.989 -10.239 19.986 1.00 54.94 80 ASP A C 1
ATOM 612 O O . ASP A 1 80 ? -13.905 -10.789 19.377 1.00 54.94 80 ASP A O 1
ATOM 616 N N . SER A 1 81 ? -12.713 -10.541 21.256 1.00 46.81 81 SER A N 1
ATOM 617 C CA . SER A 1 81 ? -13.453 -11.536 22.037 1.00 46.81 81 SER A CA 1
ATOM 618 C C . SER A 1 81 ? -14.748 -10.967 22.628 1.00 46.81 81 SER A C 1
ATOM 620 O O . SER A 1 81 ? -15.273 -11.527 23.588 1.00 46.81 81 SER A O 1
ATOM 622 N N . SER A 1 82 ? -15.224 -9.823 22.128 1.00 45.84 82 SER A N 1
ATOM 623 C CA . SER A 1 82 ? -16.394 -9.115 22.659 1.00 45.84 82 SER A CA 1
ATOM 624 C C . SER A 1 82 ? -17.737 -9.655 22.142 1.00 45.84 82 SER A C 1
ATOM 626 O O . SER A 1 82 ? -18.786 -9.239 22.627 1.00 45.84 82 SER A O 1
ATOM 628 N N . ALA A 1 83 ? -17.723 -10.640 21.237 1.00 41.50 83 ALA A N 1
ATOM 629 C CA . ALA A 1 83 ? -18.909 -11.382 20.815 1.00 41.50 83 ALA A CA 1
ATOM 630 C C . ALA A 1 83 ? -19.060 -12.698 21.607 1.00 41.50 83 ALA A C 1
ATOM 632 O O . ALA A 1 83 ? -18.773 -13.783 21.096 1.00 41.50 83 ALA A O 1
ATOM 633 N N . ALA A 1 84 ? -19.502 -12.597 22.863 1.00 38.03 84 ALA A N 1
ATOM 634 C CA . ALA A 1 84 ? -20.047 -13.709 23.648 1.00 38.03 84 ALA A CA 1
ATOM 635 C C . ALA A 1 84 ? -21.259 -13.237 24.458 1.00 38.03 84 ALA A C 1
ATOM 637 O O . ALA A 1 84 ? -21.163 -12.152 25.075 1.00 38.03 84 ALA A O 1
#

pLDDT: mean 86.39, std 12.69, range [38.03, 97.5]

Foldseek 3Di:
DQDDPPDDHDDDDADPPGDDDDDLPGDDDDDAPDPPDDDDDDDPPDFAWDWDWDADPVGDIDTDIDGPVCPPPDDPDPDPPPPD

Secondary structure (DSSP, 8-state):
-B--TTSPPB-----TT------TT-------SSTT-------SSPP-EEEEEEE-TT--EEEEEEEGGGTTPPP-PPP-TT--

Radius of gyration: 15.01 Å; chains: 1; bounding box: 35×25×40 Å